Protein AF-A0A4P7ZQQ6-F1 (afdb_monomer_lite)

Structure (mmCIF, N/CA/C/O backbone):
data_AF-A0A4P7ZQQ6-F1
#
_entry.id   AF-A0A4P7ZQQ6-F1
#
loop_
_atom_site.group_PDB
_atom_site.id
_atom_site.type_symbol
_atom_site.label_atom_id
_atom_site.label_alt_id
_atom_site.label_comp_id
_atom_site.label_asym_id
_atom_site.label_entity_id
_atom_site.label_seq_id
_atom_site.pdbx_PDB_ins_code
_atom_site.Cartn_x
_atom_site.Cartn_y
_atom_site.Cartn_z
_atom_site.occupancy
_atom_site.B_iso_or_equiv
_atom_site.auth_seq_id
_atom_site.auth_comp_id
_atom_site.auth_asym_id
_atom_site.auth_atom_id
_atom_site.pdbx_PDB_model_num
ATOM 1 N N . MET A 1 1 ? 16.254 -6.293 24.204 1.00 37.09 1 MET A N 1
ATOM 2 C CA . MET A 1 1 ? 14.809 -6.570 24.068 1.00 37.09 1 MET A CA 1
ATOM 3 C C . MET A 1 1 ? 14.597 -6.898 22.606 1.00 37.09 1 MET A C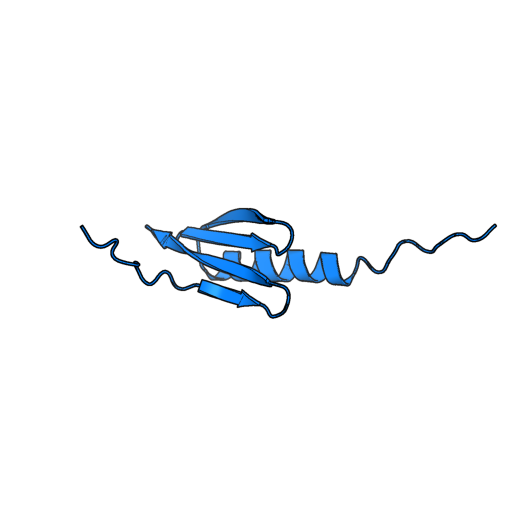 1
ATOM 5 O O . MET A 1 1 ? 14.872 -6.041 21.781 1.00 37.09 1 MET A O 1
ATOM 9 N N . GLY A 1 2 ? 14.329 -8.164 22.283 1.00 42.72 2 GLY A N 1
ATOM 10 C CA . GLY A 1 2 ? 14.211 -8.602 20.893 1.00 42.72 2 GLY A CA 1
ATOM 11 C C . GLY A 1 2 ? 12.970 -7.978 20.277 1.00 42.72 2 GLY A C 1
ATOM 12 O O . GLY A 1 2 ? 11.884 -8.141 20.826 1.00 42.72 2 GLY A O 1
ATOM 13 N N . GLU A 1 3 ? 13.143 -7.237 19.186 1.00 48.03 3 GLU A N 1
ATOM 14 C CA . GLU A 1 3 ? 12.030 -6.754 18.381 1.00 48.03 3 GLU A CA 1
ATOM 15 C C . GLU A 1 3 ? 11.231 -7.978 17.948 1.00 48.03 3 GLU A C 1
ATOM 17 O O . GLU A 1 3 ? 11.711 -8.811 17.173 1.00 48.03 3 GLU A O 1
ATOM 22 N N . ALA A 1 4 ? 10.031 -8.134 18.505 1.00 46.00 4 ALA A N 1
ATOM 23 C CA . ALA A 1 4 ? 9.061 -9.036 17.934 1.00 46.00 4 ALA A CA 1
ATOM 24 C C . ALA A 1 4 ? 8.866 -8.540 16.502 1.00 46.00 4 ALA A C 1
ATO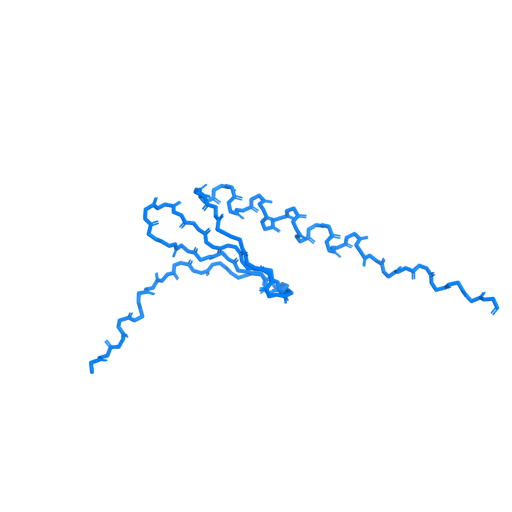M 26 O O . ALA A 1 4 ? 8.234 -7.509 16.279 1.00 46.00 4 ALA A O 1
ATOM 27 N N . LYS A 1 5 ? 9.469 -9.237 15.532 1.00 55.38 5 LYS A N 1
ATOM 28 C CA . LYS A 1 5 ? 9.037 -9.176 14.142 1.00 55.38 5 LYS A CA 1
ATOM 29 C C . LYS A 1 5 ? 7.608 -9.688 14.152 1.00 55.38 5 LYS A C 1
ATOM 31 O O . LYS A 1 5 ? 7.359 -10.872 13.940 1.00 55.38 5 LYS A O 1
ATOM 36 N N . GLU A 1 6 ? 6.690 -8.794 14.491 1.00 57.97 6 GLU A N 1
ATOM 37 C CA . GLU A 1 6 ? 5.290 -8.903 14.164 1.00 57.97 6 GL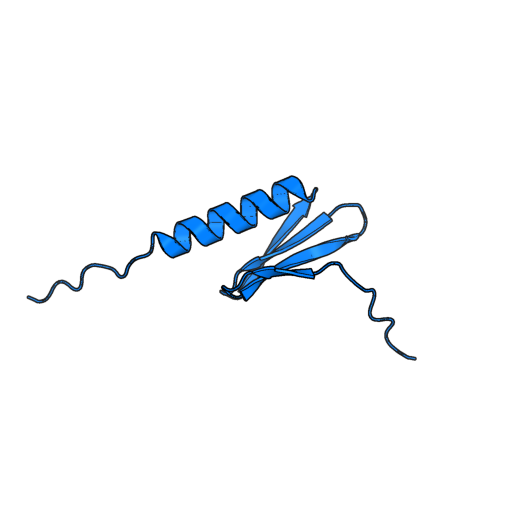U A CA 1
ATOM 38 C C . GLU A 1 6 ? 5.276 -9.346 12.711 1.00 57.97 6 GLU A C 1
ATOM 40 O O . GLU A 1 6 ? 5.821 -8.665 11.836 1.00 57.97 6 GLU A O 1
ATOM 45 N N . GLN A 1 7 ? 4.824 -10.577 12.485 1.00 53.72 7 GLN A N 1
ATOM 46 C CA . GLN A 1 7 ? 4.776 -11.163 11.158 1.00 53.72 7 GLN A CA 1
ATOM 47 C C . GLN A 1 7 ? 3.661 -10.434 10.411 1.00 53.72 7 GLN A C 1
ATOM 49 O O . GLN A 1 7 ? 2.552 -10.942 10.264 1.00 53.72 7 GLN A O 1
ATOM 54 N N . ARG A 1 8 ? 3.931 -9.189 10.007 1.00 72.81 8 ARG A N 1
ATOM 55 C CA . ARG A 1 8 ? 3.053 -8.421 9.139 1.00 72.81 8 ARG A CA 1
ATOM 56 C C . ARG A 1 8 ? 2.965 -9.210 7.855 1.00 72.81 8 ARG A C 1
ATOM 58 O O . ARG A 1 8 ? 3.983 -9.568 7.264 1.00 72.81 8 ARG A O 1
ATOM 65 N N . LEU A 1 9 ? 1.743 -9.538 7.462 1.00 70.69 9 LEU A N 1
ATOM 66 C CA . LEU A 1 9 ? 1.500 -10.162 6.177 1.00 70.69 9 LEU A CA 1
ATOM 67 C C . LEU A 1 9 ? 2.020 -9.192 5.111 1.00 70.69 9 LEU A C 1
ATOM 69 O O . LEU A 1 9 ? 1.458 -8.109 4.948 1.00 70.69 9 LEU A O 1
ATOM 73 N N . VAL A 1 10 ? 3.109 -9.573 4.442 1.00 83.50 10 VAL A N 1
ATOM 74 C CA . VAL A 1 10 ? 3.694 -8.815 3.337 1.00 83.50 10 VAL A CA 1
ATOM 75 C C . VAL A 1 10 ? 3.481 -9.603 2.056 1.00 83.50 10 VAL A C 1
ATOM 77 O O . VAL A 1 10 ? 4.113 -10.636 1.837 1.00 83.50 10 VAL A O 1
ATOM 80 N N . VAL A 1 11 ? 2.602 -9.110 1.191 1.00 89.12 11 VAL A N 1
ATOM 81 C CA . VAL A 1 11 ? 2.550 -9.561 -0.204 1.00 89.12 11 VAL A CA 1
ATOM 82 C C . VAL A 1 11 ? 3.610 -8.779 -0.962 1.00 89.12 11 VAL A C 1
ATOM 84 O O . VAL A 1 11 ? 3.670 -7.562 -0.817 1.00 89.12 11 VAL A O 1
ATOM 87 N N . ARG A 1 12 ? 4.435 -9.446 -1.774 1.00 90.19 12 ARG A N 1
ATOM 88 C CA . ARG A 1 12 ? 5.413 -8.797 -2.657 1.00 90.19 12 ARG A CA 1
ATOM 89 C C . ARG A 1 12 ? 5.214 -9.268 -4.089 1.00 90.19 12 ARG A C 1
ATOM 91 O O . ARG A 1 12 ? 5.243 -10.468 -4.352 1.00 90.19 12 ARG A O 1
ATOM 98 N N . THR A 1 13 ? 5.041 -8.336 -5.017 1.00 87.69 13 THR A N 1
ATOM 99 C CA . THR A 1 13 ? 4.936 -8.658 -6.446 1.00 87.69 13 THR A CA 1
ATOM 100 C C . THR A 1 13 ? 6.326 -8.898 -7.046 1.00 87.69 13 THR A C 1
ATOM 102 O O . THR A 1 13 ? 7.320 -8.367 -6.536 1.00 87.69 13 THR A O 1
ATOM 105 N N . PRO A 1 14 ? 6.437 -9.626 -8.176 1.00 86.50 14 PRO A N 1
ATOM 106 C CA . PRO A 1 14 ? 7.705 -9.778 -8.899 1.00 86.50 14 PRO A CA 1
ATOM 107 C C . PRO A 1 14 ? 8.352 -8.447 -9.306 1.00 86.50 14 PRO A C 1
ATOM 109 O O . PRO A 1 14 ? 9.562 -8.369 -9.484 1.00 86.50 14 PRO A O 1
ATOM 112 N N . ARG A 1 15 ? 7.551 -7.383 -9.436 1.00 84.88 15 ARG A N 1
ATOM 113 C CA . ARG A 1 15 ? 8.021 -6.034 -9.774 1.00 84.88 15 ARG A CA 1
ATOM 114 C C . ARG A 1 15 ? 8.530 -5.249 -8.566 1.00 84.88 15 ARG A C 1
ATOM 116 O O . ARG A 1 15 ? 9.056 -4.157 -8.751 1.00 84.88 15 ARG A O 1
ATOM 123 N N . GLY A 1 16 ? 8.396 -5.791 -7.355 1.00 89.19 16 GLY A N 1
ATOM 124 C CA . GLY A 1 16 ? 8.912 -5.203 -6.122 1.00 89.19 16 GLY A CA 1
ATOM 125 C C . GLY A 1 16 ? 7.921 -4.341 -5.342 1.00 89.19 16 GLY A C 1
ATOM 126 O O . GLY A 1 16 ? 8.329 -3.759 -4.343 1.00 89.19 16 GLY A O 1
ATOM 127 N N . SER A 1 17 ? 6.653 -4.268 -5.751 1.00 92.19 17 SER A N 1
ATOM 128 C CA . SER A 1 17 ? 5.606 -3.597 -4.971 1.00 92.19 17 SER A CA 1
ATOM 129 C C . SER A 1 17 ? 5.187 -4.474 -3.784 1.00 92.19 17 SER A C 1
ATOM 131 O O . SER A 1 17 ? 5.248 -5.703 -3.880 1.00 92.19 17 SER A O 1
ATOM 133 N N . THR A 1 18 ? 4.743 -3.874 -2.679 1.00 95.00 18 THR A N 1
ATOM 134 C CA . THR A 1 18 ? 4.336 -4.579 -1.457 1.00 95.00 18 THR A CA 1
ATOM 135 C C . THR A 1 18 ? 2.969 -4.144 -0.932 1.00 95.00 18 THR A C 1
ATOM 137 O O . THR A 1 18 ? 2.572 -2.993 -1.099 1.00 95.00 18 THR A O 1
ATOM 140 N N . ILE A 1 19 ? 2.251 -5.070 -0.289 1.00 95.44 19 ILE A N 1
ATOM 141 C CA . ILE A 1 19 ? 1.112 -4.782 0.597 1.00 95.44 19 ILE A CA 1
ATOM 142 C C . ILE A 1 19 ? 1.486 -5.293 1.979 1.00 95.44 19 ILE A C 1
ATOM 144 O O . ILE A 1 19 ? 1.753 -6.482 2.125 1.00 95.44 19 ILE A O 1
ATOM 148 N N . GLU A 1 20 ? 1.474 -4.418 2.974 1.00 95.00 20 GLU A N 1
ATOM 149 C CA . GLU A 1 20 ? 1.731 -4.741 4.374 1.00 95.00 20 GLU A CA 1
ATOM 150 C C . GLU A 1 20 ? 0.447 -4.536 5.180 1.00 95.00 20 GLU A C 1
ATOM 152 O O . GLU A 1 20 ? -0.156 -3.463 5.115 1.00 95.00 20 GLU A O 1
ATOM 157 N N . HIS A 1 21 ? 0.021 -5.541 5.945 1.00 93.94 21 HIS A N 1
ATOM 158 C CA . HIS A 1 21 ? -1.051 -5.348 6.924 1.00 93.94 21 HIS A CA 1
ATOM 159 C C . HIS A 1 21 ? -0.546 -4.493 8.093 1.00 93.94 21 HIS A C 1
ATOM 161 O O . HIS A 1 21 ? 0.515 -4.771 8.658 1.00 93.94 21 HIS A O 1
ATOM 167 N N . LEU A 1 22 ? -1.303 -3.451 8.424 1.00 90.44 22 LEU A N 1
ATOM 168 C CA . LEU A 1 22 ? -1.116 -2.629 9.614 1.00 90.44 22 LEU A CA 1
ATOM 169 C C . LEU A 1 22 ? -2.100 -3.094 10.702 1.00 90.44 22 LEU A C 1
ATOM 171 O O . LEU A 1 22 ? -2.560 -4.233 10.701 1.00 90.44 22 LEU A O 1
ATOM 175 N N . GLU A 1 23 ? -2.415 -2.219 11.649 1.00 86.88 23 GLU A N 1
ATOM 176 C CA . GLU A 1 23 ? -3.441 -2.469 12.658 1.00 86.88 23 GLU A CA 1
ATOM 177 C C . GLU A 1 23 ? -4.832 -2.070 12.141 1.00 86.88 23 GLU A C 1
ATOM 179 O O . GLU A 1 23 ? -4.969 -1.307 11.186 1.00 86.88 23 GLU A O 1
ATOM 184 N N . SER A 1 24 ? -5.884 -2.573 12.790 1.00 88.00 24 SER A N 1
ATOM 185 C CA . SER A 1 24 ? -7.276 -2.137 12.570 1.00 88.00 24 SER A CA 1
ATOM 186 C C . SER A 1 24 ? -7.819 -2.297 11.137 1.00 88.00 24 SER A C 1
ATOM 188 O O . SER A 1 24 ? -8.761 -1.610 10.751 1.00 88.00 24 SER A O 1
ATOM 190 N N . GLY A 1 25 ? -7.273 -3.234 10.352 1.00 90.69 25 GLY A N 1
ATOM 191 C CA . GLY A 1 25 ? -7.727 -3.500 8.980 1.00 90.69 25 GLY A CA 1
ATOM 192 C C . GLY A 1 25 ? -7.207 -2.502 7.942 1.00 90.69 25 GLY A C 1
ATOM 193 O O . GLY A 1 25 ? -7.680 -2.502 6.800 1.00 90.69 25 GLY A O 1
ATOM 194 N N . ASP A 1 26 ? -6.233 -1.675 8.317 1.00 94.94 26 ASP A N 1
ATOM 195 C CA . ASP A 1 26 ? -5.492 -0.833 7.391 1.00 94.94 26 ASP A CA 1
ATOM 196 C C . ASP A 1 26 ? -4.330 -1.594 6.750 1.00 94.94 26 ASP A C 1
ATOM 198 O O . ASP A 1 26 ? -3.738 -2.514 7.316 1.00 94.94 26 ASP A O 1
ATOM 202 N N . TYR A 1 27 ? -3.988 -1.187 5.534 1.00 95.56 27 TYR A N 1
ATOM 203 C CA . TYR A 1 27 ? -2.935 -1.783 4.729 1.00 95.56 27 TYR A CA 1
ATOM 204 C C . TYR A 1 27 ? -2.074 -0.688 4.116 1.00 95.56 27 TYR A C 1
ATOM 206 O O . TYR A 1 27 ? -2.582 0.314 3.610 1.00 95.56 27 TYR A O 1
ATOM 214 N N . ARG A 1 28 ? -0.759 -0.892 4.111 1.00 95.88 28 ARG A N 1
ATOM 215 C CA . ARG A 1 28 ? 0.195 -0.037 3.406 1.00 95.88 28 ARG A CA 1
ATOM 216 C C . ARG A 1 28 ? 0.566 -0.680 2.080 1.00 95.88 28 ARG A C 1
ATOM 218 O O . ARG A 1 28 ? 1.091 -1.785 2.056 1.00 95.88 28 ARG A O 1
ATOM 225 N N . VAL A 1 29 ? 0.318 0.026 0.986 1.00 95.38 29 VAL A N 1
ATOM 226 C CA . VAL A 1 29 ? 0.728 -0.368 -0.362 1.00 95.38 29 VAL A CA 1
ATOM 227 C C . VAL A 1 29 ? 1.947 0.453 -0.748 1.00 95.38 29 VAL A C 1
ATOM 229 O O . VAL A 1 29 ? 1.823 1.669 -0.884 1.00 95.38 29 VAL A O 1
ATOM 232 N N . CYS A 1 30 ? 3.102 -0.175 -0.941 1.00 94.38 30 CYS A N 1
ATOM 233 C CA . CYS A 1 30 ? 4.300 0.491 -1.449 1.00 94.38 30 CYS A CA 1
ATOM 234 C C . CYS A 1 30 ? 4.605 0.023 -2.870 1.00 94.38 30 CYS A C 1
ATOM 236 O O . CYS A 1 30 ? 4.636 -1.168 -3.162 1.00 94.38 30 CYS A O 1
ATOM 238 N N . MET A 1 31 ? 4.835 0.961 -3.778 1.00 92.12 31 MET A N 1
ATOM 239 C CA . MET A 1 31 ? 5.255 0.668 -5.144 1.00 92.12 31 MET A CA 1
ATOM 240 C C . MET A 1 31 ? 6.762 0.435 -5.191 1.00 92.12 31 MET A C 1
ATOM 242 O O . MET A 1 31 ? 7.503 0.956 -4.362 1.00 92.12 31 MET A O 1
ATOM 246 N N . ALA A 1 32 ? 7.251 -0.246 -6.230 1.00 88.31 32 ALA A N 1
ATOM 247 C CA . ALA A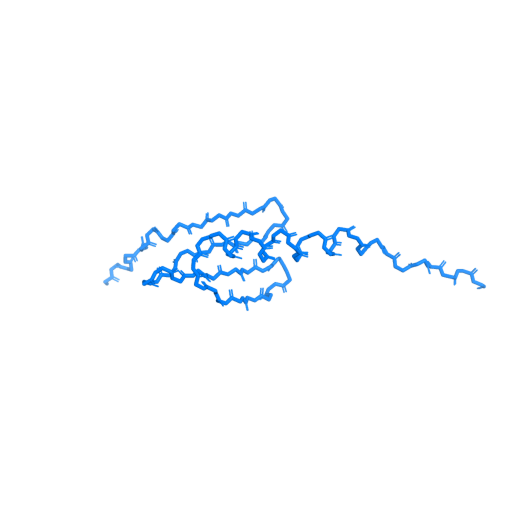 1 32 ? 8.700 -0.392 -6.413 1.00 88.31 32 ALA A CA 1
ATOM 248 C C . ALA A 1 32 ? 9.448 0.947 -6.626 1.00 88.31 32 ALA A C 1
ATOM 250 O O . ALA A 1 32 ? 10.670 0.969 -6.564 1.00 88.31 32 ALA A O 1
ATOM 251 N N . SER A 1 33 ? 8.733 2.052 -6.892 1.00 88.31 33 SER A N 1
ATOM 252 C CA . SER A 1 33 ? 9.292 3.416 -6.910 1.00 88.31 33 SER A CA 1
ATOM 253 C C . SER A 1 33 ? 9.611 3.960 -5.510 1.00 88.31 33 SER A C 1
ATOM 255 O O . SER A 1 33 ? 10.267 4.989 -5.400 1.00 88.31 33 SER A O 1
ATOM 257 N N . GLY A 1 34 ? 9.149 3.295 -4.447 1.00 87.69 34 GLY A N 1
ATOM 258 C CA . GLY A 1 34 ? 9.238 3.768 -3.064 1.00 87.69 34 GLY A CA 1
ATOM 259 C C . GLY A 1 34 ? 8.021 4.575 -2.603 1.00 87.69 34 GLY A C 1
ATOM 260 O O . GLY A 1 34 ? 7.919 4.901 -1.425 1.00 87.69 34 GLY A O 1
ATOM 261 N N . GLU A 1 35 ? 7.069 4.876 -3.492 1.00 91.75 35 GLU A N 1
ATOM 262 C CA . GLU A 1 35 ? 5.827 5.556 -3.118 1.00 91.75 35 GLU A CA 1
ATOM 263 C C . GLU A 1 35 ? 4.912 4.628 -2.320 1.00 91.75 35 GLU A C 1
ATOM 265 O O . GLU A 1 35 ? 4.497 3.581 -2.820 1.00 91.75 35 GLU A O 1
ATOM 270 N N . CYS A 1 36 ? 4.543 5.042 -1.109 1.00 94.62 36 CYS A N 1
ATOM 271 C CA . CYS A 1 36 ? 3.656 4.287 -0.233 1.00 94.62 36 CYS A CA 1
ATOM 272 C C . CYS A 1 36 ? 2.326 5.009 -0.006 1.00 94.62 36 CYS A C 1
ATOM 274 O O . CYS A 1 36 ? 2.273 6.232 0.109 1.00 94.62 36 CYS A O 1
ATOM 276 N N . GLN A 1 37 ? 1.247 4.239 0.102 1.00 95.50 37 GLN A N 1
ATOM 277 C CA . GLN A 1 37 ? -0.093 4.731 0.394 1.00 95.50 37 GLN A CA 1
ATOM 278 C C . GLN A 1 37 ? -0.787 3.795 1.383 1.00 95.50 37 GLN A C 1
ATOM 280 O O . GLN A 1 37 ? -0.811 2.584 1.176 1.00 95.50 37 GLN A O 1
ATOM 285 N N . THR A 1 38 ? -1.381 4.355 2.435 1.00 96.50 38 THR A N 1
ATOM 286 C CA . THR A 1 38 ? -2.228 3.599 3.365 1.00 96.50 38 THR A CA 1
ATOM 287 C C . THR A 1 38 ? -3.672 3.598 2.874 1.00 96.50 38 THR A C 1
ATOM 289 O O . THR A 1 38 ? -4.185 4.635 2.447 1.00 96.50 38 THR A O 1
ATOM 292 N N . VAL A 1 39 ? -4.328 2.442 2.924 1.00 95.69 39 VAL A N 1
ATOM 293 C 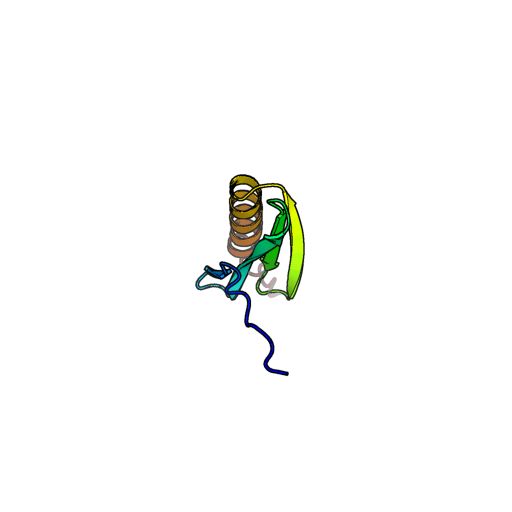CA . VAL A 1 39 ? -5.746 2.267 2.599 1.00 95.69 39 VAL A CA 1
ATOM 294 C C . VAL A 1 39 ? -6.404 1.302 3.573 1.00 95.69 39 VAL A C 1
ATOM 296 O O . VAL A 1 39 ? -5.778 0.351 4.030 1.00 95.69 39 VAL A O 1
ATOM 299 N N . THR A 1 40 ? -7.687 1.508 3.837 1.00 96.19 40 THR A N 1
ATOM 300 C CA . THR A 1 40 ? -8.481 0.589 4.653 1.00 96.19 40 THR A CA 1
ATOM 301 C C . THR A 1 40 ? -9.030 -0.549 3.793 1.00 96.19 40 THR A C 1
ATOM 303 O O . THR A 1 40 ? -9.631 -0.307 2.740 1.00 96.19 40 THR A O 1
ATOM 306 N N . GLY A 1 41 ? -8.843 -1.788 4.257 1.00 94.25 41 GLY A N 1
ATOM 307 C CA . GLY A 1 41 ? -9.346 -3.011 3.633 1.00 94.25 41 GLY A CA 1
ATOM 308 C C . GLY A 1 41 ? -8.421 -3.634 2.577 1.00 94.25 41 GLY A C 1
ATOM 309 O O . GLY A 1 41 ? -7.924 -2.971 1.664 1.00 94.25 41 GLY A O 1
ATOM 310 N N . LEU A 1 42 ? -8.259 -4.961 2.654 1.00 92.81 42 LEU A N 1
ATOM 311 C CA . LEU A 1 42 ? -7.371 -5.733 1.774 1.00 92.81 42 LEU A CA 1
ATOM 312 C C . LEU A 1 42 ? -7.780 -5.658 0.297 1.00 92.81 42 LEU A C 1
ATOM 314 O O . LEU A 1 42 ? -6.921 -5.637 -0.582 1.00 92.81 42 LEU A O 1
ATOM 318 N N . HIS A 1 43 ? -9.083 -5.614 0.011 1.00 94.06 43 HIS A N 1
ATOM 319 C CA . HIS A 1 43 ? -9.583 -5.518 -1.362 1.00 94.06 43 HIS A CA 1
ATOM 320 C C . HIS A 1 43 ? -9.088 -4.233 -2.038 1.00 94.06 43 HIS A C 1
ATOM 322 O O . HIS A 1 43 ? -8.441 -4.289 -3.079 1.00 94.06 43 HIS A O 1
ATOM 328 N N . ARG A 1 44 ? -9.246 -3.089 -1.360 1.00 95.00 44 ARG A N 1
ATOM 329 C CA . ARG A 1 44 ? -8.766 -1.797 -1.858 1.00 95.00 44 ARG A CA 1
ATOM 330 C C . ARG A 1 44 ? -7.243 -1.751 -1.986 1.00 95.00 44 ARG A C 1
ATOM 332 O O . ARG A 1 44 ? -6.733 -1.132 -2.916 1.00 95.00 44 ARG A O 1
ATOM 339 N N . ALA A 1 45 ? -6.514 -2.405 -1.081 1.00 95.06 45 ALA A N 1
ATOM 340 C CA . ALA A 1 45 ? -5.059 -2.524 -1.180 1.00 95.06 45 ALA A CA 1
ATOM 341 C C . ALA A 1 45 ? -4.625 -3.255 -2.464 1.00 95.06 45 ALA A C 1
ATOM 343 O O . ALA A 1 45 ? -3.711 -2.794 -3.151 1.00 95.06 45 ALA A O 1
ATOM 344 N N . ASN A 1 46 ? -5.320 -4.341 -2.822 1.00 93.38 46 ASN A N 1
ATOM 345 C CA . ASN A 1 46 ? -5.084 -5.069 -4.071 1.00 93.38 46 ASN A CA 1
ATOM 346 C C . ASN A 1 46 ? -5.419 -4.220 -5.303 1.00 93.38 46 ASN A C 1
ATOM 348 O O . ASN A 1 46 ? -4.600 -4.148 -6.220 1.00 93.38 46 ASN A O 1
ATOM 352 N N . ASP A 1 47 ? -6.561 -3.527 -5.308 1.00 93.88 47 ASP A N 1
ATOM 353 C CA . ASP A 1 47 ? -6.964 -2.672 -6.433 1.00 93.88 47 ASP A CA 1
ATOM 354 C C . ASP A 1 47 ? -5.942 -1.560 -6.695 1.00 93.88 47 ASP A C 1
ATOM 356 O O . ASP A 1 47 ? -5.542 -1.322 -7.837 1.00 93.88 47 ASP A O 1
ATOM 360 N N . VAL A 1 48 ? -5.473 -0.898 -5.631 1.00 92.75 48 VAL A N 1
ATOM 361 C CA . VAL A 1 48 ? -4.467 0.170 -5.730 1.00 92.75 48 VAL A CA 1
ATOM 362 C C . VAL A 1 48 ? -3.151 -0.368 -6.281 1.00 92.75 48 VAL A C 1
ATOM 364 O O . VAL A 1 48 ? -2.575 0.247 -7.182 1.00 92.75 48 VAL A O 1
ATOM 367 N N . MET A 1 49 ? -2.678 -1.508 -5.772 1.00 92.75 49 MET A N 1
ATOM 368 C CA . MET A 1 49 ? -1.464 -2.152 -6.273 1.00 92.75 49 MET A CA 1
ATOM 369 C C . MET A 1 49 ? -1.602 -2.481 -7.764 1.00 92.75 49 MET A C 1
ATOM 371 O O . MET A 1 49 ? -0.762 -2.065 -8.564 1.00 92.75 49 MET A O 1
ATOM 375 N N . TYR A 1 50 ? -2.683 -3.157 -8.154 1.00 89.50 50 TYR A N 1
ATOM 376 C CA . TYR A 1 50 ? -2.905 -3.579 -9.534 1.00 89.50 50 TYR A CA 1
ATOM 377 C C . TYR A 1 50 ? -3.023 -2.389 -10.497 1.00 89.50 50 TYR A C 1
ATOM 379 O O . TYR A 1 50 ? -2.390 -2.382 -11.556 1.00 89.50 50 TYR A O 1
ATOM 387 N N . TRP A 1 51 ? -3.775 -1.348 -10.128 1.00 87.62 51 TRP A N 1
ATOM 388 C CA . TRP A 1 51 ? -3.949 -0.149 -10.952 1.00 87.62 51 TRP A CA 1
ATOM 389 C C . TRP A 1 51 ? -2.633 0.616 -11.158 1.00 87.62 51 TRP A C 1
ATOM 391 O O . TRP A 1 51 ? -2.318 1.028 -12.281 1.00 87.62 51 TRP A O 1
ATOM 401 N N . LYS A 1 52 ? -1.822 0.781 -10.103 1.00 86.50 52 LYS A N 1
ATOM 402 C CA . LYS A 1 52 ? -0.517 1.458 -10.203 1.00 86.50 52 LYS A CA 1
ATOM 403 C C . LYS A 1 52 ? 0.509 0.627 -10.981 1.00 86.50 52 LYS A C 1
ATOM 405 O O . LYS A 1 52 ? 1.281 1.179 -11.767 1.00 86.50 52 LYS A O 1
ATOM 410 N N . GLU A 1 53 ? 0.516 -0.697 -10.818 1.00 85.38 53 GLU A N 1
ATOM 411 C CA . GLU A 1 53 ? 1.388 -1.571 -11.612 1.00 85.38 53 GLU A CA 1
ATOM 412 C C . GLU A 1 53 ? 0.975 -1.626 -13.088 1.00 85.38 53 GLU A C 1
ATOM 414 O O . GLU A 1 53 ? 1.846 -1.691 -13.961 1.00 85.38 53 GLU A O 1
ATOM 419 N N . SER A 1 54 ? -0.324 -1.559 -13.378 1.00 84.00 54 SER A N 1
ATOM 420 C CA . SER A 1 54 ? -0.846 -1.535 -14.748 1.00 84.00 54 SER A CA 1
ATOM 421 C C . SER A 1 54 ? -0.454 -0.250 -15.475 1.00 84.00 54 SER A C 1
ATOM 423 O O . SER A 1 54 ? 0.078 -0.321 -16.579 1.00 84.00 54 SER A O 1
ATOM 425 N N . GLN A 1 55 ? -0.585 0.915 -14.834 1.00 79.19 55 GLN A N 1
ATOM 426 C CA . GLN A 1 55 ? -0.125 2.183 -15.420 1.00 79.19 55 GLN A CA 1
ATOM 427 C C . GLN A 1 55 ? 1.376 2.198 -15.710 1.00 79.19 55 GLN A C 1
ATOM 429 O O . GLN A 1 55 ? 1.794 2.692 -16.754 1.00 79.19 55 GLN A O 1
ATOM 434 N N . ARG A 1 56 ? 2.199 1.617 -14.827 1.00 69.06 56 ARG A N 1
ATOM 435 C CA . ARG A 1 56 ? 3.639 1.470 -15.094 1.00 69.06 56 ARG A CA 1
ATOM 436 C C . ARG A 1 56 ? 3.931 0.547 -16.271 1.00 69.06 56 ARG A C 1
ATOM 438 O O . ARG A 1 56 ? 4.871 0.818 -17.005 1.00 69.06 56 ARG A O 1
ATOM 445 N N . ALA A 1 57 ? 3.159 -0.524 -16.457 1.00 65.56 57 ALA A N 1
ATOM 446 C CA . ALA A 1 57 ? 3.318 -1.402 -17.618 1.00 65.56 57 ALA A CA 1
ATOM 447 C C . ALA A 1 57 ? 2.946 -0.699 -18.931 1.00 65.56 57 ALA A C 1
ATOM 449 O O . ALA A 1 57 ? 3.547 -0.976 -19.964 1.00 65.56 57 ALA A O 1
ATOM 450 N N . SER A 1 58 ? 1.986 0.225 -18.882 1.00 62.16 58 SER A N 1
ATOM 451 C CA . SER A 1 58 ? 1.595 1.057 -20.023 1.00 62.16 58 SER A CA 1
ATOM 452 C C . SER A 1 58 ? 2.576 2.201 -20.306 1.00 62.16 58 SER A C 1
ATOM 454 O O . SER A 1 58 ? 2.545 2.763 -21.396 1.00 62.16 58 SER A O 1
ATOM 456 N N . GLY A 1 59 ? 3.484 2.507 -19.372 1.00 52.97 59 GLY A N 1
ATOM 457 C CA . GLY A 1 59 ? 4.626 3.407 -19.552 1.00 52.97 59 GLY A CA 1
ATOM 458 C C . GLY A 1 59 ? 5.762 2.781 -20.364 1.00 52.97 59 GLY A C 1
ATOM 459 O O . GLY A 1 59 ? 6.921 2.839 -19.951 1.00 52.97 59 GLY A O 1
ATOM 460 N N . ALA A 1 60 ? 5.437 2.170 -21.509 1.00 48.66 60 ALA A N 1
ATOM 461 C CA . ALA A 1 60 ? 6.414 1.947 -22.566 1.00 48.66 60 ALA A CA 1
ATOM 462 C C . ALA A 1 60 ? 7.101 3.290 -22.860 1.00 48.66 60 ALA A C 1
ATOM 464 O O . ALA A 1 60 ? 6.434 4.324 -22.906 1.00 48.66 60 ALA A O 1
ATOM 465 N N . ALA A 1 61 ? 8.431 3.263 -22.969 1.00 48.94 61 ALA A N 1
ATOM 466 C CA . ALA A 1 61 ? 9.284 4.434 -23.142 1.00 48.94 61 ALA A CA 1
ATOM 467 C C . ALA A 1 61 ? 8.666 5.477 -24.096 1.00 48.94 61 ALA A C 1
ATOM 469 O O . ALA A 1 61 ? 8.084 5.080 -25.112 1.00 48.94 61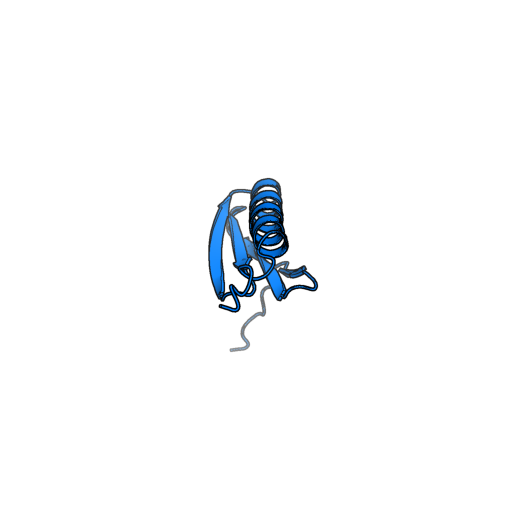 ALA A O 1
ATOM 470 N N . PRO A 1 62 ? 8.799 6.792 -23.816 1.00 50.75 62 PRO A N 1
ATOM 471 C CA . PRO A 1 62 ? 8.398 7.801 -24.790 1.00 50.75 62 PRO A CA 1
ATOM 472 C C . PRO A 1 62 ? 9.070 7.468 -26.132 1.00 50.75 62 PRO A C 1
ATOM 474 O O . PRO A 1 62 ? 10.245 7.081 -26.125 1.00 50.75 62 PRO A O 1
ATOM 477 N N . PRO A 1 63 ? 8.360 7.557 -27.275 1.00 50.75 63 PRO A N 1
ATOM 478 C CA . PRO A 1 63 ? 8.982 7.325 -28.568 1.00 50.75 63 PRO A CA 1
ATOM 479 C C . PRO A 1 63 ? 10.166 8.282 -28.685 1.00 50.75 63 PRO A C 1
ATOM 481 O O . PRO A 1 63 ? 10.006 9.501 -28.625 1.00 50.75 63 PRO A O 1
ATOM 484 N N . GLN A 1 64 ? 11.367 7.716 -28.779 1.00 55.09 64 GLN A N 1
ATOM 485 C CA . GLN A 1 64 ? 12.581 8.478 -29.017 1.00 55.09 64 GLN A CA 1
ATOM 486 C C . GLN A 1 64 ? 12.440 9.080 -30.413 1.00 55.09 64 GLN A C 1
ATOM 488 O O . GLN A 1 64 ? 12.587 8.386 -31.417 1.00 55.09 64 GLN A O 1
ATOM 493 N N . HIS A 1 65 ? 12.062 10.354 -30.468 1.00 49.03 65 HIS A N 1
ATOM 494 C CA . HIS A 1 65 ? 11.993 11.126 -31.697 1.00 49.03 65 HIS A CA 1
ATOM 495 C C . HIS A 1 65 ? 13.441 11.379 -32.145 1.00 49.03 65 HIS A C 1
ATOM 497 O O . HIS A 1 65 ? 14.062 12.362 -31.751 1.00 49.03 65 HIS A O 1
ATOM 503 N N . HIS A 1 66 ? 14.011 10.438 -32.899 1.00 50.59 66 HIS A N 1
ATOM 504 C CA . HIS A 1 66 ? 15.237 10.667 -33.657 1.00 50.59 66 HIS A CA 1
ATOM 505 C C . HIS A 1 66 ? 14.885 11.575 -34.839 1.00 50.59 66 HIS A C 1
ATOM 507 O O . HIS A 1 66 ? 14.243 11.133 -35.792 1.00 50.59 66 HIS A O 1
ATOM 513 N N . GLY A 1 67 ? 15.257 12.849 -34.720 1.00 56.53 67 GLY A N 1
ATOM 514 C CA . GLY A 1 67 ? 15.364 13.805 -35.819 1.00 56.53 67 GLY A CA 1
ATOM 515 C C . GLY A 1 67 ? 16.824 14.133 -36.070 1.00 56.53 67 GLY A C 1
ATOM 516 O O . GLY A 1 67 ? 17.588 14.130 -35.076 1.00 56.53 67 GLY A O 1
#

Radius of gyration: 15.77 Å; chains: 1; bounding box: 25×25×60 Å

Foldseek 3Di:
DDPPPPVFDWDADPQGWIWTDDPPQKIWTAGPVRDIDIDHHPVVSVVVNVVVVVVVVVPDDDPPPDD

Sequence (67 aa):
MGEAKEQRLVVRTPRGSTIEHLESGDYRVCMASGECQTVTGLHRANDVMYWKESQRASGAAPPQHHG

pLDDT: mean 79.73, std 18.1, range [37.09, 96.5]

Secondary structure (DSSP, 8-state):
---------EEE-TTS-EEEE-STTEEEEE-TTS-EEEEESHHHHHHHHHHHHHHHHH---------